Protein AF-A0A1M7UBV4-F1 (afdb_monomer_lite)

Structure (mmCIF, N/CA/C/O backbone):
data_AF-A0A1M7UBV4-F1
#
_entry.id   AF-A0A1M7UBV4-F1
#
loop_
_atom_site.group_PDB
_atom_site.id
_atom_site.type_symbol
_atom_site.label_atom_id
_atom_site.label_alt_id
_atom_site.label_comp_id
_atom_site.label_asym_id
_atom_site.label_entity_id
_atom_site.label_seq_id
_atom_site.pdbx_PDB_ins_code
_atom_site.Cartn_x
_atom_site.Cartn_y
_atom_site.Cartn_z
_atom_site.occupancy
_atom_site.B_iso_or_equiv
_atom_site.auth_seq_id
_atom_site.auth_comp_id
_atom_site.auth_asym_id
_atom_site.auth_atom_id
_atom_site.pdbx_PDB_model_num
ATOM 1 N N . MET A 1 1 ? 0.665 -13.087 -5.721 1.00 62.34 1 MET A N 1
ATOM 2 C CA . MET A 1 1 ? 0.331 -12.583 -4.381 1.00 62.34 1 MET A CA 1
ATOM 3 C C . MET A 1 1 ? 1.441 -12.932 -3.411 1.00 62.34 1 MET A C 1
ATOM 5 O O . MET A 1 1 ? 1.821 -14.098 -3.361 1.00 62.34 1 MET A O 1
ATOM 9 N N . SER A 1 2 ? 1.966 -11.957 -2.667 1.00 78.81 2 SER A N 1
ATOM 10 C CA . SER A 1 2 ? 2.884 -12.241 -1.560 1.00 78.81 2 SER A CA 1
ATOM 11 C C . SER A 1 2 ? 2.096 -12.582 -0.291 1.00 78.81 2 SER A C 1
ATOM 13 O O . SER A 1 2 ? 1.337 -11.752 0.205 1.00 78.81 2 SER A O 1
ATOM 15 N N . GLU A 1 3 ? 2.279 -13.782 0.271 1.00 89.31 3 GLU A N 1
ATOM 16 C CA . GLU A 1 3 ? 1.587 -14.200 1.505 1.00 89.31 3 GLU A CA 1
ATOM 17 C C . GLU A 1 3 ? 1.840 -13.241 2.680 1.00 89.31 3 GLU A C 1
ATOM 19 O O . GLU A 1 3 ? 0.943 -12.962 3.476 1.00 89.31 3 GLU A O 1
ATOM 24 N N . SER A 1 4 ? 3.036 -12.659 2.734 1.00 92.19 4 SER A N 1
ATOM 25 C CA . SER A 1 4 ? 3.414 -11.661 3.731 1.00 92.19 4 SER A CA 1
ATOM 26 C C . SER A 1 4 ? 2.564 -10.387 3.675 1.00 92.19 4 SER A C 1
ATOM 28 O O . SER A 1 4 ? 2.189 -9.880 4.728 1.00 92.19 4 SER A O 1
ATOM 30 N N . VAL A 1 5 ? 2.202 -9.885 2.488 1.00 94.31 5 VAL A N 1
ATOM 31 C CA . VAL A 1 5 ? 1.367 -8.673 2.366 1.00 94.31 5 VAL A CA 1
ATOM 32 C C . VAL A 1 5 ? -0.028 -8.933 2.917 1.00 94.31 5 VAL A C 1
ATOM 34 O O . VAL A 1 5 ? -0.533 -8.125 3.691 1.00 94.31 5 V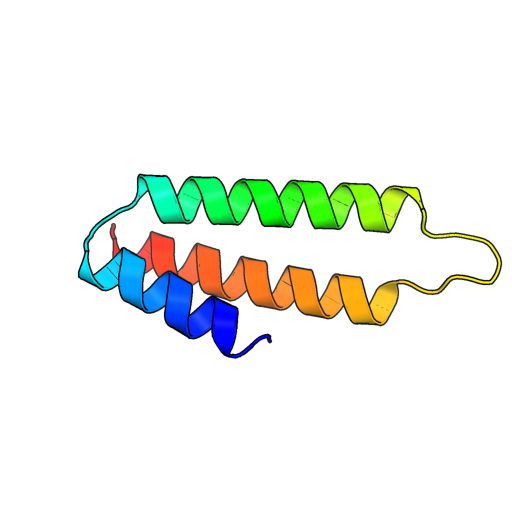AL A O 1
ATOM 37 N N . ARG A 1 6 ? -0.608 -10.097 2.610 1.00 95.25 6 ARG A N 1
ATOM 38 C CA . ARG A 1 6 ? -1.903 -10.513 3.162 1.00 95.25 6 ARG A CA 1
ATOM 39 C C . ARG A 1 6 ? -1.883 -10.541 4.694 1.00 95.25 6 ARG A C 1
ATOM 41 O O . ARG A 1 6 ? -2.802 -10.028 5.326 1.00 95.25 6 ARG A O 1
ATOM 48 N N . LEU A 1 7 ? -0.840 -11.118 5.298 1.00 96.81 7 LEU A N 1
ATOM 49 C CA . LEU A 1 7 ? -0.701 -11.179 6.759 1.00 96.81 7 LEU A CA 1
ATOM 50 C C . LEU A 1 7 ? -0.558 -9.784 7.387 1.00 96.81 7 LEU A C 1
ATOM 52 O O . LEU A 1 7 ? -1.223 -9.499 8.379 1.00 96.81 7 LEU A O 1
ATOM 56 N N . ILE A 1 8 ? 0.252 -8.908 6.786 1.00 96.69 8 ILE A N 1
ATOM 57 C CA . ILE A 1 8 ? 0.446 -7.526 7.251 1.00 96.69 8 ILE A CA 1
ATOM 58 C C . ILE A 1 8 ? -0.867 -6.735 7.182 1.00 96.69 8 ILE A C 1
ATOM 60 O O . ILE A 1 8 ? -1.261 -6.107 8.162 1.00 96.69 8 ILE A O 1
ATOM 64 N N . VAL A 1 9 ? -1.572 -6.796 6.048 1.00 97.19 9 VAL A N 1
ATOM 65 C CA . VAL A 1 9 ? -2.864 -6.116 5.874 1.00 97.19 9 VAL A CA 1
ATOM 66 C C . VAL A 1 9 ? -3.880 -6.630 6.891 1.00 97.19 9 VAL A C 1
ATOM 68 O O . VAL A 1 9 ? -4.537 -5.826 7.547 1.00 97.19 9 VAL A O 1
ATOM 71 N N . ASN A 1 10 ? -3.976 -7.949 7.083 1.00 97.25 10 ASN A N 1
ATOM 72 C CA . ASN A 1 10 ? -4.881 -8.530 8.075 1.00 97.25 10 ASN A CA 1
ATOM 73 C C . ASN A 1 10 ? -4.572 -8.048 9.500 1.00 97.25 10 ASN A C 1
ATOM 75 O O . ASN A 1 10 ? -5.504 -7.736 10.239 1.00 97.25 10 ASN A O 1
ATOM 79 N N . ALA A 1 11 ? -3.294 -7.941 9.875 1.00 97.69 11 ALA A N 1
ATOM 80 C CA . ALA A 1 11 ? -2.899 -7.406 11.176 1.00 97.69 11 ALA A CA 1
ATOM 81 C C . ALA A 1 11 ? -3.350 -5.944 11.349 1.00 97.69 11 ALA A C 1
ATOM 83 O O . ALA A 1 11 ? -3.958 -5.605 12.362 1.00 97.69 11 ALA A O 1
ATOM 84 N N . TYR A 1 12 ? -3.143 -5.085 10.346 1.00 97.94 12 TYR A N 1
ATOM 85 C CA . TYR A 1 12 ? -3.607 -3.695 10.418 1.00 97.94 12 TYR A CA 1
ATOM 86 C C . TYR A 1 12 ? -5.134 -3.566 10.428 1.00 97.94 12 TYR A C 1
ATOM 88 O O . TYR A 1 12 ? -5.664 -2.705 11.129 1.00 97.94 12 TYR A O 1
ATOM 96 N N . VAL A 1 13 ? -5.858 -4.441 9.720 1.00 97.81 13 VAL A N 1
ATOM 97 C CA . VAL A 1 13 ? -7.327 -4.496 9.789 1.00 97.81 13 VAL A CA 1
ATOM 98 C C . VAL A 1 13 ? -7.787 -4.850 11.205 1.00 97.81 13 VAL A C 1
ATOM 100 O O . VAL A 1 13 ? -8.664 -4.179 11.745 1.00 97.81 13 VAL A O 1
ATOM 103 N N . GLN A 1 14 ? -7.173 -5.856 11.838 1.00 97.56 14 GLN A N 1
ATOM 104 C CA . GLN A 1 14 ? -7.483 -6.237 13.223 1.00 97.56 14 GLN A CA 1
ATOM 105 C C . GLN A 1 14 ? -7.215 -5.100 14.216 1.00 97.56 14 GLN A C 1
ATOM 107 O O . GLN A 1 14 ? -7.990 -4.902 15.148 1.00 97.56 14 GLN A O 1
ATOM 112 N N . LEU A 1 15 ? -6.155 -4.322 13.988 1.00 97.62 15 LEU A N 1
ATOM 113 C CA . LEU A 1 15 ? -5.817 -3.142 14.788 1.00 97.62 15 LEU A CA 1
ATOM 114 C C . LEU A 1 15 ? -6.657 -1.902 14.439 1.00 97.62 15 LEU A C 1
ATOM 116 O O . LEU A 1 15 ? -6.533 -0.879 15.108 1.00 97.62 15 LEU A O 1
ATOM 120 N N . ARG A 1 16 ? -7.508 -1.976 13.404 1.00 96.44 16 ARG A N 1
ATOM 121 C CA . ARG A 1 16 ? -8.242 -0.842 12.812 1.00 96.44 16 ARG A CA 1
ATOM 122 C C . ARG A 1 16 ? -7.332 0.330 12.420 1.00 96.44 16 ARG A C 1
ATOM 124 O O . ARG A 1 16 ? -7.770 1.480 12.384 1.00 96.44 16 ARG A O 1
ATOM 131 N N . ASP A 1 17 ? -6.079 0.040 12.084 1.00 97.94 17 ASP A N 1
ATOM 132 C CA . ASP A 1 17 ? -5.093 1.042 11.689 1.00 97.94 17 ASP A CA 1
ATOM 133 C C . ASP A 1 17 ? -5.213 1.344 10.191 1.00 97.94 17 ASP A C 1
ATOM 135 O O . ASP A 1 17 ? -4.454 0.863 9.346 1.00 97.94 17 ASP A O 1
ATOM 139 N N . ARG A 1 18 ? -6.221 2.149 9.847 1.00 96.69 18 ARG A N 1
ATOM 140 C CA . ARG A 1 18 ? -6.472 2.569 8.463 1.00 96.69 18 ARG A CA 1
ATOM 141 C C . ARG A 1 18 ? -5.279 3.325 7.869 1.00 96.69 18 ARG A C 1
ATOM 143 O O . ARG A 1 18 ? -5.007 3.190 6.676 1.00 96.69 18 ARG A O 1
ATOM 150 N N . GLN A 1 19 ? -4.583 4.121 8.680 1.00 97.69 19 GLN A N 1
ATOM 151 C CA . GLN A 1 19 ? -3.471 4.946 8.216 1.00 97.69 19 GLN A CA 1
ATOM 152 C C . GLN A 1 19 ? -2.288 4.078 7.779 1.00 97.69 19 GLN A C 1
ATOM 154 O O . GLN A 1 19 ? -1.715 4.333 6.720 1.00 97.69 19 GLN A O 1
ATOM 159 N N . ALA A 1 20 ? -1.952 3.030 8.533 1.00 97.75 20 ALA A N 1
ATOM 160 C CA . ALA A 1 20 ? -0.885 2.109 8.155 1.00 97.75 20 ALA A CA 1
ATOM 161 C C . ALA A 1 20 ? -1.178 1.383 6.830 1.00 97.75 20 ALA A C 1
ATOM 163 O O . ALA A 1 20 ? -0.284 1.225 5.996 1.00 97.75 20 ALA A O 1
ATOM 164 N N . ILE A 1 21 ? -2.436 0.996 6.583 1.00 97.81 21 ILE A N 1
ATOM 165 C CA . ILE A 1 21 ? -2.828 0.357 5.315 1.00 97.81 21 ILE A CA 1
ATOM 166 C C . ILE A 1 21 ? -2.737 1.348 4.141 1.00 97.81 21 ILE A C 1
ATOM 168 O O . ILE A 1 21 ? -2.238 0.988 3.074 1.00 97.81 21 ILE A O 1
ATOM 172 N N . GLU A 1 22 ? -3.156 2.604 4.328 1.00 98.06 22 GLU A N 1
ATOM 173 C CA . GLU A 1 22 ? -2.998 3.680 3.331 1.00 98.06 22 GLU A CA 1
ATOM 174 C C . GLU A 1 22 ? -1.518 3.936 2.998 1.00 98.06 22 GLU A C 1
ATOM 176 O O . GLU A 1 22 ? -1.149 4.003 1.825 1.00 98.06 22 GLU A O 1
ATOM 181 N N . GLN A 1 23 ? -0.649 4.006 4.011 1.00 98.12 23 GLN A N 1
ATOM 182 C CA . GLN A 1 23 ? 0.797 4.167 3.821 1.00 98.12 23 GLN A CA 1
ATOM 183 C C . GLN A 1 23 ? 1.413 2.980 3.069 1.00 98.12 23 GLN A C 1
ATOM 185 O O . GLN A 1 23 ? 2.234 3.169 2.168 1.00 9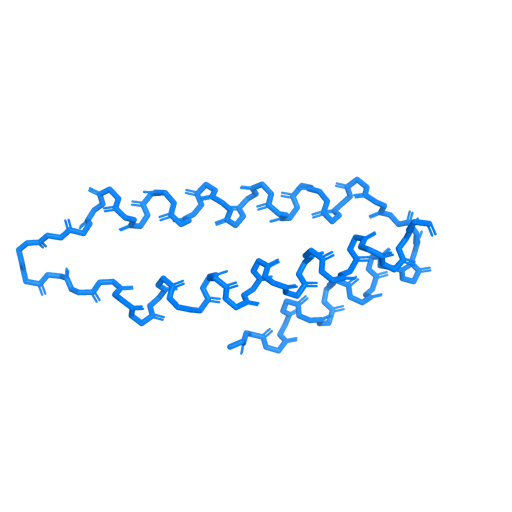8.12 23 GLN A O 1
ATOM 190 N N . LEU A 1 24 ? 0.993 1.752 3.393 1.00 96.81 24 LEU A N 1
ATOM 191 C CA . LEU A 1 24 ? 1.423 0.552 2.678 1.00 96.81 24 LEU A CA 1
ATOM 192 C C . LEU A 1 24 ? 0.976 0.586 1.209 1.00 96.81 24 LEU A C 1
ATOM 194 O O . LEU A 1 24 ? 1.766 0.239 0.327 1.00 96.81 24 LEU A O 1
ATOM 198 N N . ARG A 1 25 ? -0.257 1.031 0.937 1.00 97.88 25 ARG A N 1
ATOM 199 C CA . ARG A 1 25 ? -0.776 1.207 -0.426 1.00 97.88 25 ARG A CA 1
ATOM 200 C C . ARG A 1 25 ? 0.086 2.171 -1.227 1.00 97.88 25 ARG A C 1
ATOM 202 O O . ARG A 1 25 ? 0.496 1.841 -2.338 1.00 97.88 25 ARG A O 1
ATOM 209 N N . GLU A 1 26 ? 0.378 3.332 -0.654 1.00 98.38 26 GLU A N 1
ATOM 210 C CA . GLU A 1 26 ? 1.166 4.367 -1.318 1.00 98.38 26 GLU A CA 1
ATOM 211 C C . GLU A 1 26 ? 2.584 3.881 -1.621 1.00 98.38 26 GLU A C 1
ATOM 213 O O . GLU A 1 26 ? 3.061 3.983 -2.751 1.00 98.38 26 GLU A O 1
ATOM 218 N N . HIS A 1 27 ? 3.224 3.224 -0.654 1.00 97.19 27 HIS A N 1
ATOM 219 C CA . HIS A 1 27 ? 4.532 2.617 -0.865 1.00 97.19 27 HIS A CA 1
ATOM 220 C C . HIS A 1 27 ? 4.530 1.609 -2.032 1.00 97.19 27 HIS A C 1
ATOM 222 O O . HIS A 1 27 ? 5.460 1.592 -2.843 1.00 97.19 27 HIS A O 1
ATOM 228 N N . ARG A 1 28 ? 3.480 0.783 -2.160 1.00 96.69 28 ARG A N 1
ATOM 229 C CA . ARG A 1 28 ? 3.353 -0.184 -3.265 1.00 96.69 28 ARG A CA 1
ATOM 230 C C . ARG A 1 28 ? 3.101 0.493 -4.613 1.00 96.69 28 ARG A C 1
ATOM 232 O O . ARG A 1 28 ? 3.679 0.050 -5.604 1.00 96.69 28 ARG A O 1
ATOM 239 N N . ARG A 1 29 ? 2.319 1.576 -4.659 1.00 97.94 29 ARG A N 1
ATOM 240 C CA . ARG A 1 29 ? 2.114 2.380 -5.880 1.00 97.94 29 ARG A CA 1
ATOM 241 C C . ARG A 1 29 ? 3.417 3.005 -6.365 1.00 97.94 29 ARG A C 1
ATOM 243 O O . ARG A 1 29 ? 3.796 2.788 -7.513 1.00 97.94 29 ARG A O 1
ATOM 250 N N . LEU A 1 30 ? 4.163 3.651 -5.470 1.00 97.75 30 LEU A N 1
ATOM 251 C CA . LEU A 1 30 ? 5.466 4.234 -5.795 1.00 97.75 30 LEU A CA 1
ATOM 252 C C . LEU A 1 30 ? 6.462 3.180 -6.295 1.00 97.75 30 LEU A C 1
ATOM 254 O O . LEU A 1 30 ? 7.220 3.431 -7.230 1.00 97.75 30 LEU A O 1
ATOM 258 N N . LEU A 1 31 ? 6.470 1.984 -5.697 1.00 95.62 31 LEU A N 1
ATOM 259 C CA . LEU A 1 31 ? 7.321 0.888 -6.166 1.00 95.62 31 LEU A CA 1
ATOM 260 C C . LEU A 1 31 ? 6.942 0.441 -7.585 1.00 95.62 31 LEU A C 1
ATOM 262 O O . LEU A 1 31 ? 7.827 0.212 -8.408 1.00 95.62 31 LEU A O 1
ATOM 266 N N . ARG A 1 32 ? 5.640 0.339 -7.874 1.00 96.62 32 ARG A N 1
ATOM 267 C CA . ARG A 1 32 ? 5.123 -0.003 -9.203 1.00 96.62 32 ARG A CA 1
ATOM 268 C C . ARG A 1 32 ? 5.563 1.012 -10.253 1.00 96.62 32 ARG A C 1
ATOM 270 O O . ARG A 1 32 ? 6.062 0.618 -11.301 1.00 96.62 32 ARG A O 1
ATOM 277 N N . GLU A 1 33 ? 5.400 2.300 -9.964 1.00 96.50 33 GL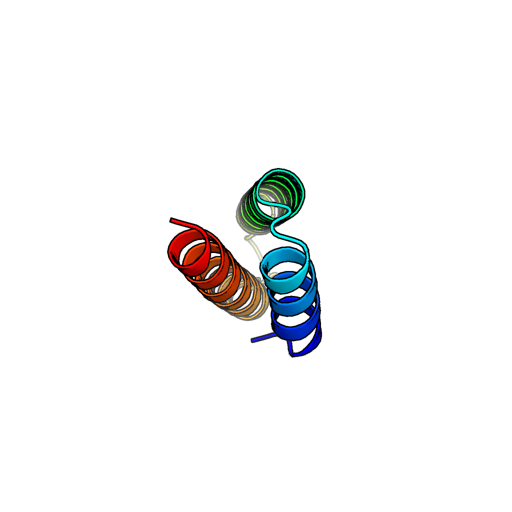U A N 1
ATOM 278 C CA . GLU A 1 33 ? 5.783 3.395 -10.860 1.00 96.50 33 GLU A CA 1
ATOM 279 C C . GLU A 1 33 ? 7.284 3.393 -11.141 1.00 96.50 33 GLU A C 1
ATOM 281 O O . GLU A 1 33 ? 7.697 3.429 -12.299 1.00 96.50 33 GLU A O 1
ATOM 286 N N . LYS A 1 34 ? 8.110 3.256 -10.096 1.00 94.81 34 LYS A N 1
ATOM 287 C CA . LYS A 1 34 ? 9.568 3.149 -10.239 1.00 94.81 34 LYS A CA 1
ATOM 288 C C . LYS A 1 34 ? 9.970 1.952 -11.093 1.00 94.81 34 LYS A C 1
ATOM 290 O O . LYS A 1 34 ? 10.833 2.081 -11.954 1.00 94.81 34 LYS A O 1
ATOM 295 N N . LEU A 1 35 ? 9.337 0.800 -10.872 1.00 93.56 35 LEU A N 1
ATOM 296 C CA . LEU A 1 35 ? 9.602 -0.413 -11.639 1.00 93.56 35 LEU A CA 1
ATOM 297 C C . LEU A 1 35 ? 9.182 -0.263 -13.110 1.00 93.56 35 LEU A C 1
ATOM 299 O O . LEU A 1 35 ? 9.871 -0.748 -14.001 1.00 93.56 35 LEU A O 1
ATOM 303 N N . GLN A 1 36 ? 8.067 0.419 -13.364 1.00 93.25 36 GLN A N 1
ATOM 304 C CA . GLN A 1 36 ? 7.596 0.699 -14.715 1.00 93.25 36 GLN A CA 1
ATOM 305 C C . GLN A 1 36 ? 8.501 1.708 -15.440 1.00 93.25 36 GLN A C 1
ATOM 307 O O . GLN A 1 36 ? 8.732 1.557 -16.633 1.00 93.25 36 GLN A O 1
ATOM 312 N N . ALA A 1 37 ? 9.063 2.688 -14.728 1.00 92.88 37 ALA A N 1
ATOM 313 C CA . ALA A 1 37 ? 9.980 3.678 -15.294 1.00 92.88 37 ALA A CA 1
ATOM 314 C C . ALA A 1 37 ? 11.324 3.082 -15.749 1.00 92.88 37 ALA A C 1
ATOM 316 O O . ALA A 1 37 ? 11.947 3.614 -16.663 1.00 92.88 37 ALA A O 1
ATOM 317 N N . ILE A 1 38 ? 11.767 1.984 -15.128 1.00 89.69 38 ILE A N 1
ATOM 318 C CA . ILE A 1 38 ? 12.992 1.266 -15.518 1.00 89.69 38 ILE A CA 1
ATOM 319 C C . ILE A 1 38 ? 12.726 0.120 -16.507 1.00 89.69 38 ILE A C 1
ATOM 321 O O . ILE A 1 38 ? 13.655 -0.595 -16.877 1.00 89.69 38 ILE A O 1
ATOM 325 N N . ALA A 1 39 ? 11.469 -0.086 -16.911 1.00 87.62 39 ALA A N 1
ATOM 326 C CA . ALA A 1 39 ? 11.098 -1.097 -17.893 1.00 87.62 39 ALA A CA 1
ATOM 327 C C . ALA A 1 39 ? 11.625 -0.704 -19.282 1.00 87.62 39 ALA A C 1
ATOM 329 O O . ALA A 1 39 ? 11.303 0.372 -19.784 1.00 87.62 39 ALA A O 1
ATOM 330 N N . GLY A 1 40 ? 12.406 -1.577 -19.921 1.00 79.88 40 GLY A N 1
ATOM 331 C CA . GLY A 1 40 ? 12.947 -1.330 -21.258 1.00 79.88 40 GLY A CA 1
ATOM 332 C C . GLY A 1 40 ? 14.205 -2.145 -21.561 1.00 79.88 40 GLY A C 1
ATOM 333 O O . GLY A 1 40 ? 14.826 -2.717 -20.665 1.00 79.88 40 GLY A O 1
ATOM 334 N N . GLY A 1 41 ? 14.585 -2.198 -22.841 1.00 82.38 41 GLY A N 1
ATOM 335 C CA . GLY A 1 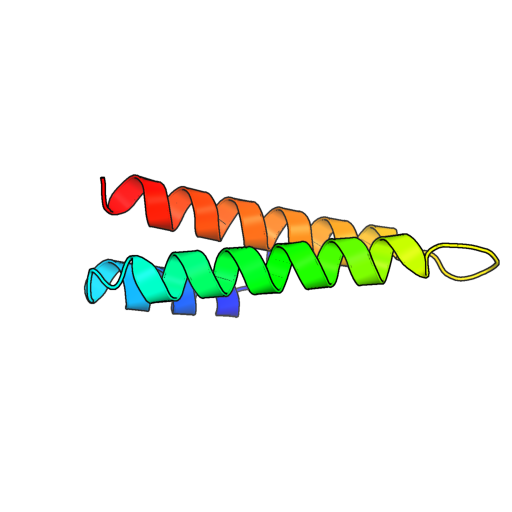41 ? 15.713 -3.012 -23.306 1.00 82.38 41 GLY A CA 1
ATOM 336 C C . GLY A 1 41 ? 15.490 -4.501 -23.025 1.00 82.38 41 GLY A C 1
ATOM 337 O O . GLY A 1 41 ? 14.419 -5.029 -23.313 1.00 82.38 41 GLY A O 1
ATOM 338 N N . ASP A 1 42 ? 16.484 -5.151 -22.422 1.00 86.56 42 ASP A N 1
ATOM 339 C CA . ASP A 1 42 ? 16.453 -6.581 -22.078 1.00 86.56 42 ASP A CA 1
ATOM 340 C C . ASP A 1 42 ? 15.803 -6.878 -20.709 1.00 86.56 42 ASP A C 1
ATOM 342 O O . ASP A 1 42 ? 15.766 -8.027 -20.265 1.00 86.56 42 ASP A O 1
ATOM 346 N N . PHE A 1 43 ? 15.304 -5.857 -20.001 1.00 87.69 43 PHE A N 1
ATOM 347 C CA . PHE A 1 43 ? 14.674 -6.024 -18.693 1.00 87.69 43 PHE A CA 1
ATOM 348 C C . PHE A 1 43 ? 13.147 -6.093 -18.814 1.00 87.69 43 PHE A C 1
ATOM 350 O O . PHE A 1 43 ? 12.491 -5.091 -19.102 1.00 87.69 43 PHE A O 1
ATOM 357 N N . ASP A 1 44 ? 12.578 -7.271 -18.533 1.00 90.12 44 ASP A N 1
ATOM 358 C CA . ASP A 1 44 ? 11.130 -7.489 -18.435 1.00 90.12 44 ASP A CA 1
ATOM 359 C C . ASP A 1 44 ? 10.648 -7.487 -16.965 1.00 90.12 44 ASP A C 1
ATOM 361 O O . ASP A 1 44 ? 10.768 -8.497 -16.259 1.00 90.12 44 ASP A O 1
ATOM 365 N N . PRO A 1 45 ? 10.039 -6.389 -16.475 1.00 93.38 45 PRO A N 1
ATOM 366 C CA . PRO A 1 45 ? 9.487 -6.330 -15.127 1.00 93.38 45 PRO A CA 1
ATOM 367 C C . PRO A 1 45 ? 8.082 -6.928 -14.998 1.00 93.38 45 PRO A C 1
ATOM 369 O O . PRO A 1 45 ? 7.512 -6.875 -13.905 1.00 93.38 45 PRO A O 1
ATOM 372 N N . SER A 1 46 ? 7.490 -7.496 -16.055 1.00 92.81 46 SER A N 1
ATOM 373 C CA . SER A 1 46 ? 6.074 -7.900 -16.083 1.00 92.81 46 SER A CA 1
ATOM 374 C C . SER A 1 46 ? 5.684 -8.828 -14.934 1.00 92.81 46 SER A C 1
ATOM 376 O O . SER A 1 46 ? 4.599 -8.706 -14.365 1.00 92.81 46 SER A O 1
ATOM 378 N N . ARG A 1 47 ? 6.567 -9.758 -14.548 1.00 93.31 47 ARG A N 1
ATOM 379 C CA . ARG A 1 47 ? 6.316 -10.650 -13.405 1.00 93.31 47 ARG A CA 1
ATOM 380 C C . ARG A 1 47 ?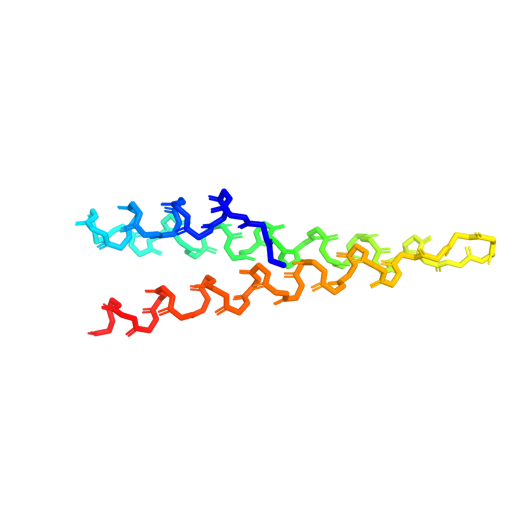 6.231 -9.879 -12.087 1.00 93.31 47 ARG A C 1
ATOM 382 O O . ARG A 1 47 ? 5.341 -10.151 -11.285 1.00 93.31 47 ARG A O 1
ATOM 389 N N . SER A 1 48 ? 7.140 -8.937 -11.876 1.00 93.25 48 SER A N 1
ATOM 390 C CA . SER A 1 48 ? 7.196 -8.114 -10.669 1.00 93.25 48 SER A CA 1
ATOM 391 C C . SER A 1 48 ? 6.036 -7.119 -10.615 1.00 93.25 48 SER A C 1
ATOM 393 O O . SER A 1 48 ? 5.427 -6.968 -9.560 1.00 93.25 48 SER A O 1
ATOM 395 N N . LEU A 1 49 ? 5.648 -6.529 -11.750 1.00 95.06 49 LEU A N 1
ATOM 396 C CA . LEU A 1 49 ? 4.455 -5.682 -11.853 1.00 95.06 49 LEU A CA 1
ATOM 397 C C . LEU A 1 49 ? 3.186 -6.454 -11.471 1.00 95.06 49 LEU A C 1
ATOM 399 O O . LEU A 1 49 ? 2.444 -5.998 -10.609 1.00 95.06 49 LEU A O 1
ATOM 403 N N . ARG A 1 50 ? 2.998 -7.677 -11.992 1.00 95.00 50 ARG A N 1
ATOM 404 C CA . ARG A 1 50 ? 1.862 -8.540 -11.610 1.00 95.00 50 ARG A CA 1
ATOM 405 C C . ARG A 1 50 ? 1.831 -8.872 -10.117 1.00 95.00 50 ARG A C 1
ATOM 407 O O . ARG A 1 50 ? 0.756 -9.009 -9.538 1.00 95.00 50 ARG A O 1
ATOM 414 N N . LEU A 1 51 ? 2.995 -9.041 -9.487 1.00 94.62 51 LEU A N 1
ATOM 415 C CA . LEU A 1 51 ? 3.066 -9.260 -8.041 1.00 94.62 51 LEU A CA 1
ATOM 416 C C . LEU A 1 51 ? 2.640 -8.010 -7.269 1.00 94.62 51 LEU A C 1
ATOM 418 O O . LEU A 1 51 ? 1.842 -8.135 -6.347 1.00 94.62 51 LEU A O 1
ATOM 422 N N . ILE A 1 52 ? 3.104 -6.828 -7.678 1.00 95.88 52 ILE A N 1
ATOM 423 C CA . ILE A 1 52 ? 2.723 -5.564 -7.039 1.00 95.88 52 ILE A CA 1
ATOM 424 C C . ILE A 1 52 ? 1.230 -5.269 -7.238 1.00 95.88 52 ILE A C 1
ATOM 426 O O . ILE A 1 52 ? 0.569 -4.862 -6.289 1.00 95.88 52 ILE A O 1
ATOM 430 N N . ASP A 1 53 ? 0.673 -5.528 -8.423 1.00 96.19 53 ASP A N 1
ATOM 431 C CA . ASP A 1 53 ? -0.764 -5.365 -8.685 1.00 96.19 53 ASP A CA 1
ATOM 432 C C . ASP A 1 53 ? -1.603 -6.298 -7.793 1.00 96.19 53 ASP A C 1
ATOM 434 O O . ASP A 1 53 ? -2.619 -5.897 -7.227 1.00 96.19 53 ASP A O 1
ATOM 438 N N . SER A 1 54 ? -1.137 -7.536 -7.596 1.00 96.19 54 SER A N 1
ATOM 439 C CA . SER A 1 54 ? -1.754 -8.479 -6.660 1.00 96.19 54 SER A CA 1
ATOM 440 C C . SER A 1 54 ? -1.658 -8.007 -5.205 1.00 96.19 54 SER A C 1
ATOM 442 O O . SER A 1 54 ? -2.621 -8.180 -4.462 1.00 96.19 54 SER A O 1
ATOM 444 N N . ASP A 1 55 ? -0.533 -7.415 -4.795 1.00 96.81 55 ASP A N 1
ATOM 445 C CA . ASP A 1 55 ? -0.372 -6.840 -3.456 1.00 96.81 55 ASP A CA 1
ATOM 446 C C . ASP A 1 55 ? -1.327 -5.648 -3.249 1.00 96.81 55 ASP A C 1
ATOM 448 O O . ASP A 1 55 ? -1.977 -5.551 -2.210 1.00 96.81 55 ASP A O 1
ATOM 452 N N . LEU A 1 56 ? -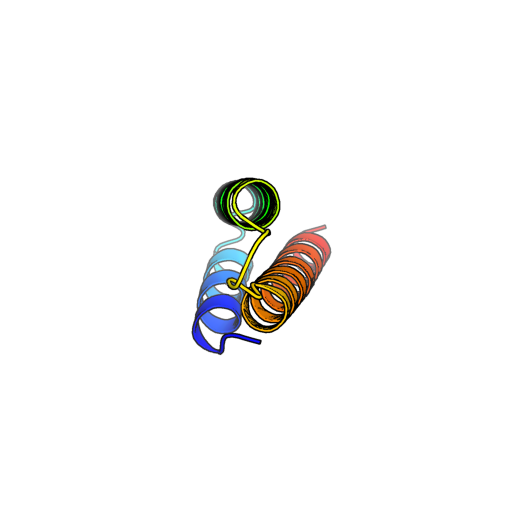1.448 -4.760 -4.244 1.00 97.62 56 LEU A N 1
ATOM 453 C CA . LEU A 1 56 ? -2.358 -3.609 -4.214 1.00 97.62 56 LEU A CA 1
ATOM 454 C C . LEU A 1 56 ? -3.819 -4.044 -4.062 1.00 97.62 56 LEU A C 1
ATOM 456 O O . LEU A 1 56 ? -4.538 -3.466 -3.250 1.00 97.62 56 LEU A O 1
ATOM 460 N N . SER A 1 57 ? -4.234 -5.100 -4.767 1.00 97.19 57 SER A N 1
ATOM 461 C CA . SER A 1 57 ? -5.594 -5.634 -4.653 1.00 97.19 57 SER A CA 1
ATOM 462 C C . SER A 1 57 ? -5.922 -6.137 -3.241 1.00 97.19 57 SER A C 1
ATOM 464 O O . SER A 1 57 ? -7.036 -5.920 -2.766 1.00 97.19 57 SER A O 1
ATOM 466 N N . GLU A 1 58 ? -4.980 -6.793 -2.555 1.00 96.56 58 GLU A N 1
ATOM 467 C CA . GLU A 1 58 ? -5.168 -7.234 -1.163 1.00 96.56 58 GLU A CA 1
ATOM 468 C C . GLU A 1 58 ? -5.247 -6.048 -0.195 1.00 96.56 58 GLU A C 1
ATOM 470 O O . GLU A 1 58 ? -6.056 -6.043 0.735 1.00 96.56 58 GLU A O 1
ATOM 475 N N . ILE A 1 59 ? -4.431 -5.018 -0.426 1.00 97.69 59 ILE A N 1
ATOM 476 C CA . ILE A 1 59 ? -4.427 -3.793 0.379 1.00 97.69 59 ILE A CA 1
ATOM 477 C C . ILE A 1 59 ? -5.761 -3.047 0.243 1.00 97.69 59 ILE A C 1
ATOM 479 O O . ILE A 1 59 ? -6.351 -2.664 1.255 1.00 97.69 59 ILE A O 1
ATOM 483 N N . ASP A 1 60 ? -6.267 -2.882 -0.981 1.00 97.75 60 ASP A N 1
ATOM 484 C CA . ASP A 1 60 ? -7.557 -2.232 -1.227 1.00 97.75 60 ASP A CA 1
ATOM 485 C C . ASP A 1 60 ? -8.720 -3.037 -0.616 1.00 97.75 60 ASP A C 1
ATOM 487 O O . ASP A 1 60 ? -9.619 -2.455 -0.004 1.00 97.75 60 ASP A O 1
ATOM 491 N N . ALA A 1 61 ? -8.667 -4.374 -0.671 1.00 97.06 61 ALA A N 1
ATOM 492 C CA . ALA A 1 61 ? -9.626 -5.233 0.026 1.00 97.06 61 ALA A CA 1
ATOM 493 C C . ALA A 1 61 ? -9.556 -5.071 1.557 1.00 97.06 61 ALA A C 1
ATOM 495 O O . ALA A 1 61 ? -10.587 -5.068 2.229 1.00 97.06 61 ALA A O 1
ATOM 496 N N . GLY A 1 62 ? -8.357 -4.908 2.123 1.00 96.81 62 GLY A N 1
ATOM 497 C CA . GLY A 1 62 ? -8.164 -4.600 3.540 1.00 96.81 62 GLY A CA 1
ATOM 498 C C . GLY A 1 62 ? -8.787 -3.266 3.950 1.00 96.81 62 GLY A C 1
ATOM 499 O O . GLY A 1 62 ? -9.496 -3.206 4.952 1.00 96.81 62 GLY A O 1
ATOM 500 N N . LEU A 1 63 ? -8.589 -2.213 3.150 1.00 97.19 63 LEU A N 1
ATOM 501 C CA . LEU A 1 63 ? -9.209 -0.904 3.384 1.00 97.19 63 LEU A CA 1
ATOM 502 C C . LEU A 1 63 ? -10.736 -0.967 3.328 1.00 97.19 63 LEU A C 1
ATOM 504 O O . LEU A 1 63 ? -11.394 -0.351 4.163 1.00 97.19 63 LEU A O 1
ATOM 508 N N . ALA A 1 64 ? -11.299 -1.724 2.383 1.00 97.12 64 ALA A N 1
ATOM 509 C CA . ALA A 1 64 ? -12.745 -1.897 2.260 1.00 97.12 64 ALA A CA 1
ATOM 510 C C . ALA A 1 64 ? -13.371 -2.563 3.500 1.00 97.12 64 ALA A C 1
ATOM 512 O O . ALA A 1 64 ? -14.499 -2.248 3.860 1.00 97.12 64 ALA A O 1
ATOM 513 N N . ARG A 1 65 ? -12.635 -3.440 4.198 1.00 96.06 65 ARG A N 1
ATOM 514 C CA . ARG A 1 65 ? -13.086 -4.075 5.453 1.00 96.06 65 ARG A CA 1
ATOM 515 C C . ARG A 1 65 ? -13.105 -3.125 6.655 1.00 96.06 65 ARG A C 1
ATOM 517 O O . ARG A 1 65 ? -13.672 -3.481 7.682 1.00 96.06 65 ARG A O 1
ATOM 524 N N . LEU A 1 66 ? -12.453 -1.964 6.553 1.00 91.19 66 LEU A N 1
ATOM 525 C CA . LEU A 1 66 ? -12.435 -0.931 7.594 1.00 91.19 66 LEU A CA 1
ATOM 526 C C . LEU A 1 66 ? -13.476 0.176 7.376 1.00 91.19 66 LEU A C 1
ATOM 528 O O . LEU A 1 66 ? -13.500 1.116 8.173 1.00 91.19 66 LEU A O 1
ATOM 532 N N . GLN A 1 67 ? -14.275 0.089 6.306 1.00 73.06 67 GLN A N 1
ATOM 533 C CA . GLN A 1 67 ? -15.385 1.009 6.046 1.00 73.06 67 GLN A CA 1
ATOM 534 C C . GLN A 1 67 ? -16.504 0.859 7.077 1.00 73.06 67 GLN A C 1
ATOM 536 O O . GLN A 1 67 ? -16.763 -0.284 7.520 1.00 73.06 67 GLN A O 1
#

Secondary structure (DSSP, 8-state):
--HHHHHHHHHHHHTT-HHHHHHHHHHHHHHHHHHHHT-BTTB--HHHHHHHHHHHHHHHHHHHTT-

Sequence (67 aa):
MSESVRLIVNAYVQLRDRQAIEQLREHRRLLREKLQAIAGGDFDPSRSLRLIDSDLSEIDAGLARLQ

Organism: NCBI:txid1437360

Foldseek 3Di:
DDPVLLVVLVVCLVVLVLVVLVVVLVVLVVVLVVLVVPDDDPDDCPVVNVVSVVSNVSSVVSNVSSD

pLDDT: mean 93.98, std 6.29, range [62.34, 98.38]

Radius of gyration: 13.12 Å; chains: 1; bounding box: 32×19×38 Å